Protein AF-A0A182DZJ9-F1 (afdb_monomer_lite)

Sequence (153 aa):
MSNDLFVDLVKNTRNVEYIKLIVSCLDYSSKDSFNRFILQTALTSATEAGRKWTTQFLSILASHNISDFSVWVIKLLLGQLADSSAKIVRYALRLLHHWIPQYPESIYLIKDICFDGFGDAGTLLKTYLFSSENYVEDNYRDTLAALDYWKKV

Structure (mmCIF, N/CA/C/O backbone):
data_AF-A0A182DZJ9-F1
#
_entry.id   AF-A0A182DZJ9-F1
#
loop_
_atom_site.group_PDB
_atom_site.id
_atom_site.type_symbol
_atom_site.label_atom_id
_atom_site.label_alt_id
_atom_site.label_comp_id
_atom_site.label_asym_id
_atom_site.label_entity_id
_atom_site.label_seq_id
_atom_site.pdbx_PDB_ins_code
_atom_site.Cartn_x
_atom_site.Cartn_y
_atom_site.Cartn_z
_atom_site.occupancy
_atom_site.B_iso_or_equiv
_atom_site.auth_seq_id
_atom_site.auth_comp_id
_atom_site.auth_asym_id
_atom_site.auth_atom_id
_atom_site.pdbx_PDB_model_num
ATOM 1 N N . MET A 1 1 ? -16.481 15.606 19.697 1.00 51.97 1 MET A N 1
ATOM 2 C CA . MET A 1 1 ? -15.722 14.402 20.102 1.00 51.97 1 MET A CA 1
ATOM 3 C C . MET A 1 1 ? -14.258 14.713 19.869 1.00 51.97 1 MET A C 1
ATOM 5 O O . MET A 1 1 ? -13.957 15.178 18.777 1.00 51.97 1 MET A O 1
ATOM 9 N N . SER A 1 2 ? -13.388 14.602 20.878 1.00 63.28 2 SER A N 1
ATOM 10 C CA . SER A 1 2 ? -11.970 14.909 20.671 1.00 63.28 2 SER A CA 1
ATOM 11 C C . SER A 1 2 ? -11.367 13.871 19.730 1.00 63.28 2 SER A C 1
ATOM 13 O O . SER A 1 2 ? -11.582 12.669 19.867 1.00 63.28 2 SER A O 1
ATOM 15 N N . ASN A 1 3 ? -10.642 14.366 18.742 1.00 65.88 3 ASN A N 1
ATOM 16 C CA . ASN A 1 3 ? -9.957 13.596 17.716 1.00 65.88 3 ASN A CA 1
ATOM 17 C C . ASN A 1 3 ? -8.967 12.564 18.314 1.00 65.88 3 ASN A C 1
ATOM 19 O O . ASN A 1 3 ? -8.784 11.477 17.764 1.00 65.88 3 ASN A O 1
ATOM 23 N N . ASP A 1 4 ? -8.451 12.837 19.514 1.00 81.25 4 ASP A N 1
ATOM 24 C CA . ASP A 1 4 ? -7.600 11.935 20.299 1.00 81.25 4 ASP A CA 1
ATOM 25 C C . ASP A 1 4 ? -8.298 10.620 20.684 1.00 81.25 4 ASP A C 1
ATOM 27 O O . ASP A 1 4 ? -7.680 9.557 20.651 1.00 81.25 4 ASP A O 1
ATOM 31 N N . LEU A 1 5 ? -9.614 10.653 20.938 1.00 89.56 5 LEU A N 1
ATOM 32 C CA . LEU A 1 5 ? -10.381 9.457 21.298 1.00 89.56 5 LEU A CA 1
ATOM 33 C C . LEU A 1 5 ? -10.374 8.415 20.172 1.00 89.56 5 LEU A C 1
ATOM 35 O O . LEU A 1 5 ? -10.308 7.214 20.433 1.00 89.56 5 LEU A O 1
ATOM 39 N N . PHE A 1 6 ? -10.446 8.855 18.913 1.00 92.81 6 PHE A N 1
ATOM 40 C CA . PHE A 1 6 ? -10.417 7.938 17.775 1.00 92.81 6 PHE A CA 1
ATOM 41 C C . PHE A 1 6 ? -9.046 7.305 17.580 1.00 92.81 6 PHE A C 1
ATOM 43 O O . PHE A 1 6 ? -8.972 6.118 17.274 1.00 92.81 6 PHE A O 1
ATOM 50 N N . VAL A 1 7 ? -7.970 8.059 17.798 1.00 95.12 7 VAL A N 1
ATOM 51 C CA . VAL A 1 7 ? -6.602 7.530 17.740 1.00 95.12 7 VAL A CA 1
ATOM 52 C C . VAL A 1 7 ? -6.415 6.445 18.796 1.00 95.12 7 VAL A C 1
ATOM 54 O O . VAL A 1 7 ? -5.947 5.350 18.475 1.00 95.12 7 VAL A O 1
ATOM 57 N N . ASP A 1 8 ? -6.835 6.716 20.030 1.00 94.81 8 ASP A N 1
ATOM 58 C CA . ASP A 1 8 ? -6.751 5.752 21.125 1.00 94.81 8 ASP A CA 1
ATOM 59 C C . ASP A 1 8 ? -7.600 4.511 20.852 1.00 94.81 8 ASP A C 1
ATOM 61 O O . ASP A 1 8 ? -7.146 3.384 21.064 1.00 94.81 8 ASP A O 1
ATOM 65 N N . LEU A 1 9 ? -8.813 4.691 20.326 1.00 95.25 9 LEU A N 1
ATOM 66 C CA . LEU A 1 9 ? -9.692 3.575 20.000 1.00 95.25 9 LEU A CA 1
ATOM 67 C C . LEU A 1 9 ? -9.109 2.706 18.878 1.00 95.25 9 LEU A C 1
ATOM 69 O O . LEU A 1 9 ? -9.096 1.484 19.011 1.00 95.25 9 LEU A O 1
ATOM 73 N N . VAL A 1 10 ? -8.577 3.313 17.812 1.00 96.81 10 VAL A N 1
ATOM 74 C CA . VAL A 1 10 ? -7.943 2.604 16.687 1.00 96.81 10 VAL A CA 1
ATOM 75 C C . VAL A 1 10 ? -6.735 1.782 17.141 1.00 96.81 10 VAL A C 1
ATOM 77 O O . VAL A 1 10 ? -6.565 0.653 16.681 1.00 96.81 10 VAL A O 1
ATOM 80 N N . LYS A 1 11 ? -5.906 2.322 18.044 1.00 95.56 11 LYS A N 1
ATOM 81 C CA . LYS A 1 11 ? -4.706 1.638 18.554 1.00 95.56 11 LYS A CA 1
ATOM 82 C C . LYS A 1 11 ? -5.041 0.480 19.491 1.00 95.56 11 LYS A C 1
ATOM 84 O O . LYS A 1 11 ? -4.419 -0.574 19.413 1.00 95.56 11 LYS A O 1
ATOM 89 N N . ASN A 1 12 ? -6.001 0.681 20.391 1.00 96.06 12 ASN A N 1
ATOM 90 C CA . ASN A 1 12 ? -6.188 -0.215 21.532 1.00 96.06 12 ASN A CA 1
ATOM 91 C C . ASN A 1 12 ? -7.298 -1.254 21.331 1.00 96.06 12 ASN A C 1
ATOM 93 O O . ASN A 1 12 ? -7.331 -2.270 22.031 1.00 96.06 12 ASN A O 1
ATOM 97 N N . THR A 1 13 ? -8.226 -1.029 20.397 1.00 95.44 13 THR A N 1
ATOM 98 C CA . THR A 1 13 ? -9.348 -1.949 20.207 1.00 95.44 13 THR A CA 1
ATOM 99 C C . THR A 1 13 ? -8.929 -3.270 19.568 1.00 95.44 13 THR A C 1
ATOM 101 O O . THR A 1 13 ? -8.149 -3.321 18.618 1.00 95.44 13 THR A O 1
ATOM 104 N N . ARG A 1 14 ? -9.521 -4.368 20.049 1.00 93.50 14 ARG A N 1
ATOM 105 C CA . ARG A 1 14 ? -9.436 -5.687 19.399 1.00 93.50 14 ARG A CA 1
ATOM 106 C C . ARG A 1 14 ? -10.578 -5.935 18.417 1.00 93.50 14 ARG A C 1
ATOM 108 O O . ARG A 1 14 ? -10.496 -6.863 17.617 1.00 93.50 14 ARG A O 1
ATOM 115 N N . ASN A 1 15 ? -11.640 -5.131 18.478 1.00 96.25 15 ASN A N 1
ATOM 116 C CA . ASN A 1 15 ? -12.792 -5.283 17.603 1.00 96.25 15 ASN A CA 1
ATOM 117 C C . ASN A 1 15 ? -12.569 -4.485 16.314 1.00 96.25 15 ASN A C 1
ATOM 119 O O . ASN A 1 15 ? -12.611 -3.254 16.309 1.00 96.25 15 ASN A O 1
ATOM 123 N N . VAL A 1 16 ? -12.351 -5.212 15.217 1.00 97.31 16 VAL A N 1
ATOM 124 C CA . VAL A 1 16 ? -12.088 -4.626 13.900 1.00 97.31 16 VAL A CA 1
ATOM 125 C C . VAL A 1 16 ? -13.242 -3.754 13.404 1.00 97.31 16 VAL A C 1
ATOM 127 O O . VAL A 1 16 ? -12.987 -2.788 12.695 1.00 97.31 16 VAL A O 1
ATOM 130 N N . GLU A 1 17 ? -14.488 -4.021 13.806 1.00 97.62 17 GLU A N 1
ATOM 131 C CA . GLU A 1 17 ? -15.652 -3.267 13.327 1.00 97.62 17 GLU A CA 1
ATOM 132 C C . GLU A 1 17 ? -15.609 -1.791 13.744 1.00 97.62 17 GLU A C 1
ATOM 134 O O . GLU A 1 17 ? -16.026 -0.929 12.974 1.00 97.62 17 GLU A O 1
ATOM 139 N N . TYR A 1 18 ? -15.015 -1.466 14.900 1.00 96.94 18 TYR A N 1
ATOM 140 C CA . TYR A 1 18 ? -14.800 -0.066 15.283 1.00 96.94 18 TYR A CA 1
ATOM 141 C C . TYR A 1 18 ? -13.800 0.630 14.363 1.00 96.94 18 TYR A C 1
ATOM 143 O O . TYR A 1 18 ? -14.019 1.775 13.980 1.00 96.94 18 TYR A O 1
ATOM 151 N N . ILE A 1 19 ? -12.735 -0.066 13.959 1.00 98.06 19 ILE A N 1
ATOM 152 C CA . ILE A 1 19 ? -11.750 0.474 13.016 1.00 98.06 19 ILE A CA 1
ATOM 153 C C . ILE A 1 19 ? -12.426 0.729 11.669 1.00 98.06 19 ILE A C 1
ATOM 155 O O . ILE A 1 19 ? -12.270 1.815 11.118 1.00 98.06 19 ILE A O 1
ATOM 159 N N . LYS A 1 20 ? -13.226 -0.228 11.174 1.00 98.06 20 LYS A N 1
ATOM 160 C CA . LYS A 1 20 ? -13.962 -0.064 9.913 1.00 98.06 20 LYS A CA 1
ATOM 161 C C . LYS A 1 20 ? -14.894 1.137 9.957 1.00 98.06 20 LYS A C 1
ATOM 163 O O . LYS A 1 20 ? -14.887 1.942 9.030 1.00 98.06 20 LYS A O 1
ATOM 168 N N . LEU A 1 21 ? -15.674 1.265 11.031 1.00 97.62 21 LEU A N 1
ATOM 169 C CA . LEU A 1 21 ? -16.620 2.362 11.199 1.00 97.62 21 LEU A CA 1
ATOM 170 C C . LEU A 1 21 ? -15.905 3.715 11.207 1.00 97.62 21 LEU A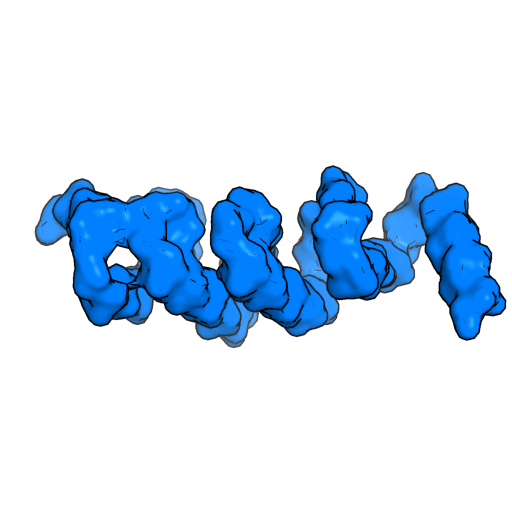 C 1
ATOM 172 O O . LEU A 1 21 ? -16.280 4.588 10.436 1.00 97.62 21 LEU A O 1
ATOM 176 N N . ILE A 1 22 ? -14.862 3.868 12.031 1.00 96.38 22 ILE A N 1
ATOM 177 C CA . ILE A 1 22 ? -14.106 5.124 12.148 1.00 96.38 22 ILE A CA 1
ATOM 178 C C . ILE A 1 22 ? -13.449 5.477 10.814 1.00 96.38 22 ILE A C 1
ATOM 180 O O . ILE A 1 22 ? -13.555 6.604 10.355 1.00 96.38 22 ILE A O 1
ATOM 184 N N . VAL A 1 23 ? -12.773 4.526 10.170 1.00 96.81 23 VAL A N 1
ATOM 185 C CA . VAL A 1 23 ? -12.043 4.802 8.927 1.00 96.81 23 VAL A CA 1
ATOM 186 C C . VAL A 1 23 ? -12.991 5.077 7.752 1.00 96.81 23 VAL A C 1
ATOM 188 O O . VAL A 1 23 ? -12.713 5.930 6.920 1.00 96.81 23 VAL A O 1
ATOM 191 N N . SER A 1 24 ? -14.130 4.390 7.661 1.00 95.94 24 SER A N 1
ATOM 192 C CA . SER A 1 24 ? -15.053 4.594 6.532 1.00 95.94 24 SER A CA 1
ATOM 193 C C . SER A 1 24 ? -15.895 5.868 6.620 1.00 95.94 24 SER A C 1
ATOM 195 O O . SER A 1 24 ? -16.454 6.271 5.603 1.00 95.94 24 SER A O 1
ATOM 197 N N . CYS A 1 25 ? -16.005 6.501 7.793 1.00 94.56 25 CYS A N 1
ATOM 198 C CA . CYS A 1 25 ? -16.886 7.656 7.990 1.00 94.56 25 CYS A CA 1
ATOM 199 C C . CYS A 1 25 ? -16.178 9.020 7.983 1.00 94.56 25 CYS A C 1
ATOM 201 O O . CYS A 1 25 ? -16.851 10.050 8.040 1.00 94.56 25 CYS A O 1
ATOM 203 N N . LEU A 1 26 ? -14.843 9.050 7.928 1.00 93.31 26 LEU A N 1
ATOM 204 C CA . LEU A 1 26 ? -14.067 10.290 7.934 1.00 93.31 26 LEU A CA 1
ATOM 205 C C . LEU A 1 26 ? -13.802 10.801 6.514 1.00 93.31 26 LEU A C 1
ATOM 207 O O . LEU A 1 26 ? -13.542 10.026 5.596 1.00 93.31 26 LEU A O 1
ATOM 211 N N . ASP A 1 27 ? -13.797 12.126 6.357 1.00 90.94 27 ASP A N 1
ATOM 212 C CA . ASP A 1 27 ? -13.351 12.781 5.125 1.00 90.94 27 ASP A CA 1
ATOM 213 C C . ASP A 1 27 ? -11.828 12.992 5.143 1.00 90.94 27 ASP A C 1
ATOM 215 O O . ASP A 1 27 ? -11.275 13.586 6.074 1.00 90.94 27 ASP A O 1
ATOM 219 N N . TYR A 1 28 ? -11.156 12.514 4.095 1.00 92.00 28 TYR A N 1
ATOM 220 C CA . TYR A 1 28 ? -9.706 12.589 3.908 1.00 92.00 28 TYR A CA 1
ATOM 221 C C . TYR A 1 28 ? -9.277 13.614 2.849 1.00 92.00 28 TYR A C 1
ATOM 223 O O . TYR A 1 28 ? -8.081 13.740 2.569 1.00 92.00 28 TYR A O 1
ATOM 231 N N . SER A 1 29 ? -10.217 14.352 2.253 1.00 83.94 29 SER A N 1
ATOM 232 C CA . SER A 1 29 ? -9.965 15.299 1.160 1.00 83.94 29 SER A CA 1
ATOM 233 C C . SER A 1 29 ? -8.914 16.365 1.519 1.00 83.94 29 SER A C 1
ATOM 235 O O . SER A 1 29 ? -8.003 16.632 0.732 1.00 83.94 29 SER A O 1
ATOM 237 N N . SER A 1 30 ? -8.954 16.901 2.742 1.00 86.00 30 SER A N 1
ATOM 238 C CA . SER A 1 30 ? -8.047 17.956 3.215 1.00 86.00 30 SER A CA 1
ATOM 239 C C . SER A 1 30 ? -6.639 17.441 3.561 1.00 86.00 30 SER A C 1
ATOM 241 O O . SER A 1 30 ? -6.490 16.501 4.355 1.00 86.00 30 SER A O 1
ATOM 243 N N . LYS A 1 31 ? -5.608 18.081 2.972 1.00 78.81 31 LYS A N 1
ATOM 244 C CA . LYS A 1 31 ? -4.192 17.651 2.981 1.00 78.81 31 LYS A CA 1
ATOM 245 C C . LYS A 1 31 ? -3.534 17.599 4.364 1.00 78.81 31 LYS A C 1
ATOM 247 O O . LYS A 1 31 ? -2.691 16.731 4.558 1.00 78.81 31 LYS A O 1
ATOM 252 N N . ASP A 1 32 ? -4.024 18.369 5.330 1.00 78.44 32 ASP A N 1
ATOM 253 C CA . ASP A 1 32 ? -3.484 18.432 6.699 1.00 78.44 32 ASP A CA 1
ATOM 254 C C . ASP A 1 32 ? -4.553 18.134 7.759 1.00 78.44 32 ASP A C 1
ATOM 256 O O . ASP A 1 32 ? -4.532 18.642 8.880 1.00 78.44 32 ASP A O 1
ATOM 260 N N . SER A 1 33 ? -5.542 17.315 7.401 1.00 86.31 33 SER A N 1
ATOM 261 C CA . SER A 1 33 ? -6.583 16.931 8.349 1.00 86.31 33 SER A CA 1
ATOM 262 C C . SER A 1 33 ? -6.072 15.913 9.367 1.00 86.31 33 SER A C 1
ATOM 264 O O . SER A 1 33 ? -5.408 14.929 9.032 1.00 86.31 33 SER A O 1
ATOM 266 N N . PHE A 1 34 ? -6.495 16.081 10.620 1.00 91.75 34 PHE A N 1
ATOM 267 C CA . PHE A 1 34 ? -6.313 15.068 11.662 1.00 91.75 34 PHE A CA 1
ATOM 268 C C . PHE A 1 34 ? -6.923 13.709 11.258 1.00 91.75 34 PHE A C 1
ATOM 270 O O . PHE A 1 34 ? -6.451 12.653 11.670 1.00 91.75 34 PHE A O 1
ATOM 277 N N . ASN A 1 35 ? -7.919 13.707 10.368 1.00 93.81 35 ASN A N 1
ATOM 278 C CA . ASN A 1 35 ? -8.485 12.488 9.796 1.00 93.81 35 ASN A CA 1
ATOM 279 C C . ASN A 1 35 ? -7.420 11.657 9.064 1.00 93.81 35 ASN A C 1
ATOM 281 O O . ASN A 1 35 ? -7.345 10.446 9.270 1.00 93.81 35 ASN A O 1
ATOM 285 N N . ARG A 1 36 ? -6.532 12.283 8.276 1.00 94.06 36 ARG A N 1
ATOM 286 C CA . ARG A 1 36 ? -5.413 11.569 7.631 1.00 94.06 36 ARG A CA 1
ATOM 287 C C . ARG A 1 36 ? -4.464 10.946 8.652 1.00 94.06 36 ARG A C 1
ATOM 289 O O . ARG A 1 36 ? -3.979 9.841 8.418 1.00 94.06 36 ARG A O 1
ATOM 296 N N . PHE A 1 37 ? -4.258 11.599 9.795 1.00 94.81 37 PHE A N 1
ATOM 297 C CA . PHE A 1 37 ? -3.490 11.030 10.903 1.00 94.81 37 PHE A CA 1
ATOM 298 C C . PHE A 1 37 ? -4.184 9.804 11.524 1.00 94.81 37 PHE A C 1
ATOM 300 O O . PHE A 1 37 ? -3.529 8.793 11.789 1.00 94.81 37 PHE A O 1
ATOM 307 N N . ILE A 1 38 ? -5.512 9.833 11.683 1.00 96.69 38 ILE A N 1
ATOM 308 C CA . ILE A 1 38 ? -6.294 8.664 12.125 1.00 96.69 38 ILE A CA 1
ATOM 309 C C . ILE A 1 38 ? -6.154 7.508 11.121 1.00 96.69 38 ILE A C 1
ATOM 311 O O . ILE A 1 38 ? -5.906 6.375 11.532 1.00 96.69 38 ILE A O 1
ATOM 315 N N . LEU A 1 39 ? -6.242 7.774 9.811 1.00 97.38 39 LEU A N 1
ATOM 316 C CA . LEU A 1 39 ? -6.048 6.750 8.775 1.00 97.38 39 LEU A CA 1
ATOM 317 C C . LEU A 1 39 ? -4.642 6.140 8.831 1.00 97.38 39 LEU A C 1
ATOM 319 O O . LEU A 1 39 ? -4.500 4.920 8.822 1.00 97.38 39 LEU A O 1
ATOM 323 N N . GLN A 1 40 ? -3.602 6.970 8.934 1.00 97.00 40 GLN A N 1
ATOM 324 C CA . GLN A 1 40 ? -2.220 6.503 9.082 1.00 97.00 40 GLN A CA 1
ATOM 325 C C . GLN A 1 40 ? -2.031 5.676 10.358 1.00 97.00 40 GLN A C 1
ATOM 327 O O . GLN A 1 40 ? -1.358 4.644 10.339 1.00 97.00 40 GLN A O 1
ATOM 332 N N . THR A 1 41 ? -2.678 6.072 11.455 1.00 97.75 41 THR A N 1
ATOM 333 C CA . THR A 1 41 ? -2.696 5.290 12.696 1.00 97.75 41 THR A CA 1
ATOM 334 C C . THR A 1 41 ? -3.356 3.929 12.468 1.00 97.75 41 THR A C 1
ATOM 336 O O . THR A 1 41 ? -2.808 2.905 12.873 1.00 97.75 41 THR A O 1
ATOM 339 N N . ALA A 1 42 ? -4.487 3.881 11.759 1.00 98.31 42 ALA A N 1
ATOM 340 C CA . ALA A 1 42 ? -5.176 2.634 11.430 1.00 98.31 42 ALA A CA 1
ATOM 341 C C . ALA A 1 42 ? -4.374 1.732 10.476 1.00 98.31 42 ALA A C 1
ATOM 343 O O . ALA A 1 42 ? -4.524 0.514 10.523 1.00 98.31 42 ALA A O 1
ATOM 344 N N . LEU A 1 43 ? -3.519 2.314 9.634 1.00 98.44 43 LEU A N 1
ATOM 345 C CA . LEU A 1 43 ? -2.617 1.606 8.722 1.00 98.44 43 LEU A CA 1
ATOM 346 C C . LEU A 1 43 ? -1.361 1.050 9.399 1.00 98.44 43 LEU A C 1
ATOM 348 O O . LEU A 1 43 ? -0.760 0.126 8.869 1.00 98.44 43 LEU A O 1
ATOM 352 N N . THR A 1 44 ? -0.931 1.607 10.532 1.00 98.00 44 THR A N 1
ATOM 353 C CA . THR A 1 44 ? 0.378 1.279 11.139 1.00 98.00 44 THR A CA 1
ATOM 354 C C . THR A 1 44 ? 0.271 0.655 12.524 1.00 98.00 44 THR A C 1
ATOM 356 O O . THR A 1 44 ? 1.076 -0.199 12.879 1.00 98.00 44 THR A O 1
ATOM 359 N N . SER A 1 45 ? -0.727 1.057 13.310 1.00 97.62 45 SER A N 1
ATOM 360 C CA . SER A 1 45 ? -0.791 0.777 14.750 1.00 97.62 45 SER A CA 1
ATOM 361 C C . SER A 1 45 ? -1.991 -0.076 15.162 1.00 97.62 45 SER A C 1
ATOM 363 O O . SER A 1 45 ? -2.053 -0.530 16.300 1.00 97.62 45 SER A O 1
ATOM 365 N N . ALA A 1 46 ? -2.952 -0.304 14.265 1.00 98.00 46 ALA A N 1
ATOM 366 C CA . ALA A 1 46 ? -4.087 -1.176 14.541 1.00 98.00 46 ALA A CA 1
ATOM 367 C C . ALA A 1 46 ? -3.681 -2.662 14.611 1.00 98.00 46 ALA A C 1
ATOM 369 O O . ALA A 1 46 ? -2.582 -3.065 14.213 1.00 98.00 46 ALA A O 1
ATOM 370 N N . THR A 1 47 ? -4.620 -3.508 15.046 1.00 97.88 47 THR A N 1
ATOM 371 C CA . THR A 1 47 ? -4.511 -4.972 14.916 1.00 97.88 47 THR A CA 1
ATOM 372 C C . THR A 1 47 ? -4.254 -5.390 13.463 1.00 97.88 47 THR A C 1
ATOM 374 O O . THR A 1 47 ? -4.631 -4.672 12.539 1.00 97.88 47 THR A O 1
ATOM 377 N N . GLU A 1 48 ? -3.670 -6.571 13.225 1.00 98.00 48 GLU A N 1
ATOM 378 C CA . GLU A 1 48 ? -3.425 -7.061 11.853 1.00 98.00 48 GLU A CA 1
ATOM 379 C C . GLU A 1 48 ? -4.713 -7.076 11.008 1.00 98.00 48 GLU A C 1
ATOM 381 O O . GLU A 1 48 ? -4.705 -6.666 9.850 1.00 98.00 48 GLU A O 1
ATOM 386 N N . ALA A 1 49 ? -5.845 -7.483 11.597 1.00 97.94 49 ALA A N 1
ATOM 387 C CA . ALA A 1 49 ? -7.145 -7.444 10.927 1.00 97.94 49 ALA A CA 1
ATOM 388 C C . ALA A 1 49 ? -7.568 -6.010 10.560 1.00 97.94 49 ALA A C 1
ATOM 390 O O . ALA A 1 49 ? -8.067 -5.784 9.456 1.00 97.94 49 ALA A O 1
ATOM 391 N N . GLY A 1 50 ? -7.328 -5.052 11.462 1.00 98.38 50 GLY A N 1
ATOM 392 C CA . GLY A 1 50 ? -7.536 -3.626 11.230 1.00 98.38 50 GLY A CA 1
ATOM 393 C C . GLY A 1 50 ? -6.675 -3.094 10.093 1.00 98.38 50 GLY A C 1
ATOM 394 O O . GLY A 1 50 ? -7.221 -2.618 9.105 1.00 98.38 50 GLY A O 1
ATOM 395 N N . ARG A 1 51 ? -5.348 -3.247 10.172 1.00 98.62 51 ARG A N 1
ATOM 396 C CA . ARG A 1 51 ? -4.414 -2.767 9.136 1.00 98.62 51 ARG A CA 1
ATOM 397 C C . ARG A 1 51 ? -4.697 -3.393 7.773 1.00 98.62 51 ARG A C 1
ATOM 399 O O . ARG A 1 51 ? -4.712 -2.689 6.764 1.00 98.62 51 ARG A O 1
ATOM 406 N N . LYS A 1 52 ? -5.018 -4.694 7.737 1.00 98.31 52 LYS A N 1
ATOM 407 C CA . LYS A 1 52 ? -5.431 -5.389 6.511 1.00 98.31 52 LYS A CA 1
ATOM 408 C C . LYS A 1 52 ? -6.665 -4.740 5.898 1.00 98.31 52 LYS A C 1
ATOM 410 O O . LYS A 1 52 ? -6.656 -4.444 4.707 1.00 98.31 52 LYS A O 1
ATOM 415 N N . TRP A 1 53 ? -7.720 -4.526 6.682 1.00 98.06 53 TRP A N 1
ATOM 416 C CA . TRP A 1 53 ? -8.940 -3.907 6.172 1.00 98.06 53 TRP A CA 1
ATOM 417 C C . TRP A 1 53 ? -8.706 -2.449 5.754 1.00 98.06 53 TRP A C 1
ATOM 419 O O . TRP A 1 53 ? -9.132 -2.052 4.676 1.00 98.06 53 TRP A O 1
ATOM 429 N N . THR A 1 54 ? -7.955 -1.670 6.534 1.00 98.50 54 THR A N 1
ATOM 430 C CA . THR A 1 54 ? -7.614 -0.280 6.196 1.00 98.50 54 THR A CA 1
ATOM 431 C C . THR A 1 54 ? -6.812 -0.205 4.893 1.00 98.50 54 THR A C 1
ATOM 433 O O . THR A 1 54 ? -7.088 0.638 4.045 1.00 98.50 54 THR A O 1
ATOM 436 N N . THR A 1 55 ? -5.882 -1.139 4.668 1.00 98.56 55 THR A N 1
ATOM 437 C CA . THR A 1 55 ? -5.151 -1.260 3.395 1.00 98.56 55 THR A CA 1
ATOM 438 C C . THR A 1 55 ? -6.088 -1.584 2.232 1.00 98.56 55 THR A C 1
ATOM 440 O O . THR A 1 55 ? -5.928 -1.049 1.141 1.00 98.56 55 THR A O 1
ATOM 443 N N . GLN A 1 56 ? -7.103 -2.427 2.450 1.00 97.44 56 GLN A N 1
ATOM 444 C CA . GLN A 1 56 ? -8.143 -2.685 1.447 1.00 97.44 56 GLN A CA 1
ATOM 445 C C . GLN A 1 56 ? -8.950 -1.425 1.143 1.00 97.44 56 GLN A C 1
ATOM 447 O O . GLN A 1 56 ? -9.195 -1.122 -0.024 1.00 97.44 56 GLN A O 1
ATOM 452 N N . PHE A 1 57 ? -9.311 -0.671 2.177 1.00 97.12 57 PHE A N 1
ATOM 453 C CA . PHE A 1 57 ? -10.074 0.565 2.065 1.00 97.12 57 PHE A CA 1
ATOM 454 C C . PHE A 1 57 ? -9.352 1.642 1.239 1.00 97.12 57 PHE A C 1
ATOM 456 O O . PHE A 1 57 ? -10.011 2.403 0.534 1.00 97.12 57 PHE A O 1
ATOM 463 N N . LEU A 1 58 ? -8.012 1.646 1.202 1.00 96.69 58 LEU A N 1
ATOM 464 C CA . LEU A 1 58 ? -7.250 2.536 0.314 1.00 96.69 58 LEU A CA 1
ATOM 465 C C . LEU A 1 58 ? -7.642 2.395 -1.166 1.00 96.69 58 LEU A C 1
ATOM 467 O O . LEU A 1 58 ? -7.587 3.378 -1.895 1.00 96.69 58 LEU A O 1
ATOM 471 N N . SER A 1 59 ? -8.096 1.219 -1.616 1.00 94.19 59 SER A N 1
ATOM 472 C CA . SER A 1 59 ? -8.594 1.053 -2.992 1.00 94.19 59 SER A CA 1
ATOM 473 C C . SER A 1 59 ? -9.854 1.876 -3.279 1.00 94.19 59 SER A C 1
ATOM 475 O O . SER A 1 59 ? -9.989 2.432 -4.364 1.00 94.19 59 SER A O 1
ATOM 477 N N . ILE A 1 60 ? -10.742 2.020 -2.292 1.00 93.31 60 ILE A N 1
ATOM 478 C CA . ILE A 1 60 ? -11.930 2.870 -2.406 1.00 93.31 60 ILE A CA 1
ATOM 479 C C . ILE A 1 60 ? -11.491 4.333 -2.470 1.00 93.31 60 ILE A C 1
ATOM 481 O O . ILE A 1 60 ? -11.977 5.087 -3.308 1.00 93.31 60 ILE A O 1
ATOM 485 N N . LEU A 1 61 ? -10.525 4.734 -1.639 1.00 92.69 61 LEU A N 1
ATOM 486 C CA . LEU A 1 61 ? -10.003 6.101 -1.661 1.00 92.69 61 LEU A CA 1
ATOM 487 C C . LEU A 1 61 ? -9.353 6.452 -3.006 1.00 92.69 61 LEU A C 1
ATOM 489 O O . LEU A 1 61 ? -9.677 7.497 -3.561 1.00 92.69 61 LEU A O 1
ATOM 493 N N . ALA A 1 62 ? -8.519 5.569 -3.562 1.00 91.00 62 ALA A N 1
ATOM 494 C CA . ALA A 1 62 ? -7.906 5.766 -4.876 1.00 91.00 62 ALA A CA 1
ATOM 495 C C . ALA A 1 62 ? -8.958 5.936 -5.990 1.00 91.00 62 ALA A C 1
ATOM 497 O O . ALA A 1 62 ? -8.803 6.793 -6.850 1.00 91.00 62 ALA A O 1
ATOM 498 N N . SER A 1 63 ? -10.082 5.212 -5.922 1.00 88.50 63 SER A N 1
ATOM 499 C CA . SER A 1 63 ? -11.129 5.271 -6.955 1.00 88.50 63 SER A CA 1
ATOM 500 C C . SER A 1 63 ? -11.835 6.628 -7.104 1.00 88.50 63 SER A C 1
ATOM 502 O O . SER A 1 63 ? -12.476 6.867 -8.124 1.00 88.50 63 SER A O 1
ATOM 504 N N . HIS A 1 64 ? -11.702 7.545 -6.137 1.00 81.50 64 HIS A N 1
ATOM 505 C CA . HIS A 1 64 ? -12.343 8.866 -6.195 1.00 81.50 64 HIS A CA 1
ATOM 506 C C . HIS A 1 64 ? -11.690 9.840 -7.201 1.00 81.50 64 HIS A C 1
ATOM 508 O O . HIS A 1 64 ? -12.185 10.951 -7.371 1.00 81.50 64 HIS A O 1
ATOM 514 N N . ASN A 1 65 ? -10.614 9.429 -7.886 1.00 69.12 65 ASN A N 1
ATOM 515 C CA . ASN A 1 65 ? -10.011 10.080 -9.058 1.00 69.12 65 ASN A CA 1
ATOM 516 C C . ASN A 1 65 ? -9.694 11.585 -8.927 1.00 69.12 65 ASN A C 1
ATOM 518 O O . ASN A 1 65 ? -9.838 12.361 -9.871 1.00 69.12 65 ASN A O 1
ATOM 522 N N . ILE A 1 66 ? -9.231 12.004 -7.749 1.00 73.12 66 ILE A N 1
ATOM 523 C CA . ILE A 1 66 ? -8.639 13.329 -7.530 1.00 73.12 66 ILE A CA 1
ATOM 524 C C . ILE A 1 66 ? -7.118 13.132 -7.563 1.00 73.12 66 ILE A C 1
ATOM 526 O O . ILE A 1 66 ? -6.592 12.394 -6.730 1.00 73.12 66 ILE A O 1
ATOM 530 N N . SER A 1 67 ? -6.404 13.734 -8.520 1.00 66.94 67 SER A N 1
ATOM 531 C CA . SER A 1 67 ? -4.990 13.408 -8.819 1.00 66.94 67 SER A CA 1
ATOM 532 C C . SER A 1 67 ? -4.070 13.495 -7.592 1.00 66.94 67 SER A C 1
ATOM 534 O O . SER A 1 67 ? -3.481 12.501 -7.172 1.00 66.94 67 SER A O 1
ATOM 536 N N . ASP A 1 68 ? -4.043 14.642 -6.911 1.00 79.75 68 ASP A N 1
ATOM 537 C CA . ASP A 1 68 ? -3.237 14.844 -5.696 1.00 79.75 68 ASP A CA 1
ATOM 538 C C . ASP A 1 68 ? -3.604 13.891 -4.549 1.00 79.75 68 ASP A C 1
ATOM 540 O O . ASP A 1 68 ? -2.771 13.534 -3.709 1.00 79.75 68 ASP A O 1
ATOM 544 N N . PHE A 1 69 ? -4.876 13.505 -4.484 1.00 84.06 69 PHE A N 1
ATOM 545 C CA . PHE A 1 69 ? -5.374 12.574 -3.484 1.00 84.06 69 PHE A CA 1
ATOM 546 C C . PHE A 1 69 ? -4.912 11.148 -3.794 1.00 84.06 69 PHE A C 1
ATOM 548 O O . PHE A 1 69 ? -4.448 10.444 -2.901 1.00 84.06 69 PHE A O 1
ATOM 555 N N . SER A 1 70 ? -4.953 10.755 -5.064 1.00 86.56 70 SER A N 1
ATOM 556 C CA . SER A 1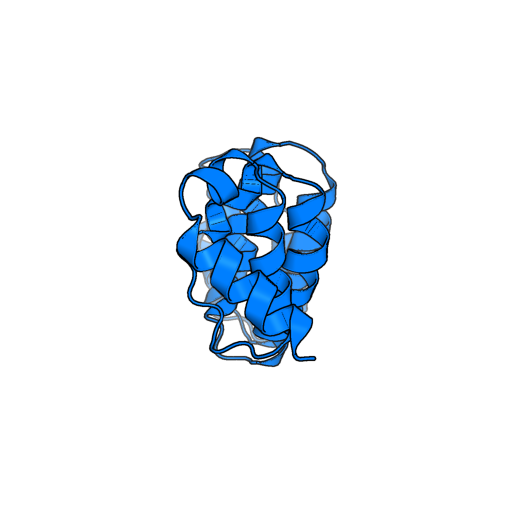 70 ? -4.579 9.421 -5.539 1.00 86.56 70 SER A CA 1
ATOM 557 C C . SER A 1 70 ? -3.080 9.171 -5.368 1.00 86.56 70 SER A C 1
ATOM 559 O O . SER A 1 70 ? -2.689 8.140 -4.823 1.00 86.56 70 SER A O 1
ATOM 561 N N . VAL A 1 71 ? -2.234 10.161 -5.682 1.00 91.62 71 VAL A N 1
ATOM 562 C CA . VAL A 1 71 ? -0.786 10.111 -5.403 1.00 91.62 71 VAL A CA 1
ATOM 563 C C . VAL A 1 71 ? -0.509 9.929 -3.907 1.00 91.62 71 VAL A C 1
ATOM 565 O O . VAL A 1 71 ? 0.359 9.145 -3.518 1.00 91.62 71 VAL A O 1
ATOM 568 N N . TRP A 1 72 ? -1.253 10.619 -3.036 1.00 93.62 72 TRP A N 1
ATOM 569 C CA . TRP A 1 72 ? -1.139 10.426 -1.587 1.00 93.62 72 TRP A CA 1
ATOM 570 C C . TRP A 1 72 ? -1.565 9.016 -1.151 1.00 93.62 72 TRP A C 1
ATOM 572 O O . TRP A 1 72 ? -0.857 8.392 -0.360 1.00 93.62 72 TRP A O 1
ATOM 582 N N . VAL A 1 73 ? -2.655 8.473 -1.699 1.00 95.12 73 VAL A N 1
ATOM 583 C CA . VAL A 1 73 ? -3.085 7.091 -1.429 1.00 95.12 73 VAL A CA 1
ATOM 584 C C . VAL A 1 73 ? -2.030 6.076 -1.889 1.00 95.12 73 VAL A C 1
ATOM 586 O O . VAL A 1 73 ? -1.741 5.129 -1.157 1.00 95.12 73 VAL A O 1
ATOM 589 N N . ILE A 1 74 ? -1.388 6.286 -3.042 1.00 95.94 74 ILE A N 1
ATOM 590 C CA . ILE A 1 74 ? -0.291 5.427 -3.518 1.00 95.94 74 ILE A CA 1
ATOM 591 C C . ILE A 1 74 ? 0.898 5.473 -2.554 1.00 95.94 74 ILE A C 1
ATOM 593 O O . ILE A 1 74 ? 1.436 4.422 -2.212 1.00 95.94 74 ILE A O 1
ATOM 597 N N . LYS A 1 75 ? 1.265 6.646 -2.019 1.00 96.19 75 LYS A N 1
ATOM 598 C CA . LYS A 1 75 ? 2.296 6.742 -0.965 1.00 96.19 75 LYS A CA 1
ATOM 599 C C . LYS A 1 75 ? 1.933 5.926 0.278 1.00 96.19 75 LYS A C 1
ATOM 601 O O . LYS A 1 75 ? 2.803 5.270 0.847 1.00 96.19 75 LYS A O 1
ATOM 606 N N . LEU A 1 76 ? 0.662 5.929 0.689 1.00 97.44 76 LEU A N 1
ATOM 607 C CA . LEU A 1 76 ? 0.202 5.095 1.803 1.00 97.44 76 LEU A CA 1
ATOM 608 C C . LEU A 1 76 ? 0.336 3.600 1.485 1.00 97.44 76 LEU A C 1
ATOM 610 O O . LEU A 1 76 ? 0.813 2.849 2.333 1.00 97.44 76 LEU A O 1
ATOM 614 N N . LEU A 1 77 ? -0.029 3.176 0.271 1.00 97.94 77 LEU A N 1
ATOM 615 C CA . LEU A 1 77 ? 0.138 1.792 -0.187 1.00 97.94 77 LEU A CA 1
ATOM 616 C C . LEU A 1 77 ? 1.609 1.361 -0.216 1.00 97.94 77 LEU A C 1
ATOM 618 O O . LEU A 1 77 ? 1.921 0.258 0.224 1.00 97.94 77 LEU A O 1
ATOM 622 N N . LEU A 1 78 ? 2.515 2.230 -0.670 1.00 97.56 78 LEU A N 1
ATOM 623 C CA . LEU A 1 78 ? 3.958 1.977 -0.619 1.00 97.56 78 LEU A CA 1
ATOM 624 C C . LEU A 1 78 ? 4.448 1.820 0.825 1.00 97.56 78 LEU A C 1
ATOM 626 O O . LEU A 1 78 ? 5.219 0.910 1.112 1.00 97.56 78 LEU A O 1
ATOM 630 N N . GLY A 1 79 ? 3.937 2.628 1.758 1.00 97.50 79 GLY A N 1
ATOM 631 C CA . GLY A 1 79 ? 4.229 2.473 3.186 1.00 97.50 79 GLY A CA 1
ATOM 632 C C . GLY A 1 79 ? 3.799 1.116 3.757 1.00 97.50 79 GLY A C 1
ATOM 633 O O . GLY A 1 79 ? 4.466 0.580 4.639 1.00 97.50 79 GLY A O 1
ATOM 634 N N . GLN A 1 80 ? 2.729 0.512 3.228 1.00 98.25 80 GLN A N 1
ATOM 635 C CA . GLN A 1 80 ? 2.270 -0.821 3.646 1.00 98.25 80 GLN A CA 1
ATOM 636 C C . GLN A 1 80 ? 3.193 -1.964 3.196 1.00 98.25 80 GLN A C 1
ATOM 638 O O . GLN A 1 80 ? 3.047 -3.086 3.680 1.00 98.25 80 GLN A O 1
ATOM 643 N N . LEU A 1 81 ? 4.176 -1.707 2.326 1.00 97.25 81 LEU A N 1
ATOM 644 C CA . LEU A 1 81 ? 5.203 -2.696 1.980 1.00 97.25 81 LEU A CA 1
ATOM 645 C C . LEU A 1 81 ? 6.152 -3.010 3.147 1.00 97.25 81 LEU A C 1
ATOM 647 O O . LEU A 1 81 ? 6.817 -4.042 3.119 1.00 97.25 81 LEU A O 1
ATOM 651 N N . ALA A 1 82 ? 6.183 -2.157 4.176 1.00 96.6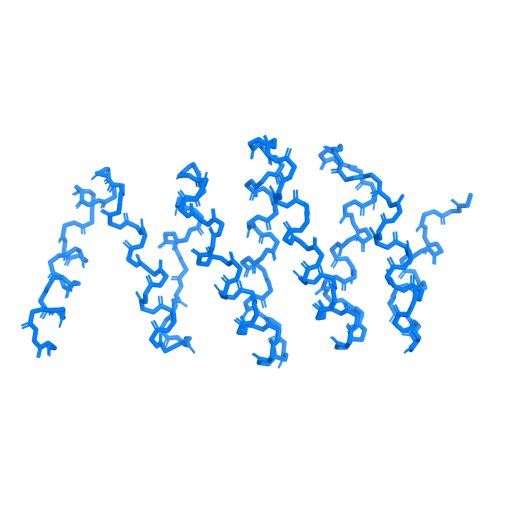2 82 ALA A N 1
ATOM 652 C CA . ALA A 1 82 ? 6.944 -2.363 5.406 1.00 96.62 82 ALA A CA 1
ATOM 653 C C . ALA A 1 82 ? 6.130 -3.039 6.533 1.00 96.62 82 ALA A C 1
ATOM 655 O O . ALA A 1 82 ? 6.616 -3.140 7.660 1.00 96.62 82 ALA A O 1
ATOM 656 N N . ASP A 1 83 ? 4.890 -3.479 6.273 1.00 98.38 83 ASP A N 1
ATOM 657 C CA . ASP A 1 83 ? 4.073 -4.148 7.293 1.00 98.38 83 ASP A CA 1
ATOM 658 C C . ASP A 1 83 ? 4.674 -5.507 7.695 1.00 98.38 83 ASP A C 1
ATOM 660 O O . ASP A 1 83 ? 5.183 -6.262 6.865 1.00 98.38 83 ASP A O 1
ATOM 664 N N . SER A 1 84 ? 4.570 -5.858 8.979 1.00 97.38 84 SER A N 1
ATOM 665 C CA . SER A 1 84 ? 5.052 -7.141 9.502 1.00 97.38 84 SER A CA 1
ATOM 666 C C . SER A 1 84 ? 4.252 -8.349 9.000 1.00 97.38 84 SER A C 1
ATOM 668 O O . SER A 1 84 ? 4.759 -9.472 9.001 1.00 97.38 84 SER A O 1
ATOM 670 N N . SER A 1 85 ? 3.007 -8.154 8.554 1.00 98.12 85 SER A N 1
ATOM 671 C CA . SER A 1 85 ? 2.190 -9.210 7.963 1.00 98.12 85 SER A CA 1
ATOM 672 C C . SER A 1 85 ? 2.431 -9.316 6.461 1.00 98.12 85 SER A C 1
ATOM 674 O O . SER A 1 85 ? 1.976 -8.488 5.668 1.00 98.12 85 SER A O 1
ATOM 676 N N . ALA A 1 86 ? 3.013 -10.439 6.035 1.00 96.31 86 ALA A N 1
ATOM 677 C CA . ALA A 1 86 ? 3.169 -10.767 4.617 1.00 96.31 86 ALA A CA 1
ATOM 678 C C . ALA A 1 86 ? 1.833 -10.758 3.844 1.00 96.31 86 ALA A C 1
ATOM 680 O O . ALA A 1 86 ? 1.816 -10.534 2.633 1.00 96.31 86 ALA A O 1
ATOM 681 N N . LYS A 1 87 ? 0.695 -10.984 4.521 1.00 96.38 87 LYS A N 1
ATOM 682 C CA . LYS A 1 87 ? -0.638 -10.899 3.899 1.00 96.38 87 LYS A CA 1
ATOM 683 C C . LYS A 1 87 ? -0.983 -9.463 3.508 1.00 96.38 87 LYS A C 1
ATOM 685 O O . LYS A 1 87 ? -1.591 -9.268 2.459 1.00 96.38 87 LYS A O 1
ATOM 690 N N . ILE A 1 88 ? -0.611 -8.488 4.338 1.00 98.56 88 ILE A N 1
ATOM 691 C CA . ILE A 1 88 ? -0.828 -7.060 4.081 1.00 98.56 88 ILE A CA 1
ATOM 692 C C . ILE A 1 88 ? 0.109 -6.595 2.971 1.00 98.56 88 ILE A C 1
ATOM 694 O O . ILE A 1 88 ? -0.373 -6.044 1.987 1.00 98.56 88 ILE A O 1
ATOM 698 N N . VAL A 1 89 ? 1.399 -6.938 3.052 1.00 98.00 89 VAL A N 1
ATOM 699 C CA . VAL A 1 89 ? 2.398 -6.611 2.018 1.00 98.00 89 VAL A CA 1
ATOM 700 C C . VAL A 1 89 ? 1.972 -7.122 0.638 1.00 98.00 89 VAL A C 1
ATOM 702 O O . VAL A 1 89 ? 1.923 -6.357 -0.324 1.00 98.00 89 VAL A O 1
ATOM 705 N N . ARG A 1 90 ? 1.577 -8.400 0.525 1.00 96.25 90 ARG A N 1
ATOM 706 C CA . ARG A 1 90 ? 1.086 -8.973 -0.745 1.00 96.25 90 ARG A CA 1
ATOM 707 C C . ARG A 1 90 ? -0.155 -8.254 -1.266 1.00 96.25 90 ARG A C 1
ATOM 709 O O . ARG A 1 90 ? -0.316 -8.086 -2.472 1.00 96.25 90 ARG A O 1
ATOM 716 N N . TYR A 1 91 ? -1.047 -7.849 -0.367 1.00 97.31 91 TYR A N 1
ATOM 717 C CA . TYR A 1 91 ? -2.243 -7.112 -0.749 1.00 97.31 91 TYR A CA 1
ATOM 718 C C . TYR A 1 91 ? -1.904 -5.701 -1.245 1.00 97.31 91 TYR A C 1
ATOM 720 O O . TYR A 1 91 ? -2.442 -5.274 -2.265 1.00 97.31 91 TYR A O 1
ATOM 728 N N . ALA A 1 92 ? -0.992 -5.007 -0.562 1.00 98.19 92 ALA A N 1
ATOM 729 C CA . ALA A 1 92 ? -0.497 -3.694 -0.954 1.00 98.19 92 ALA A CA 1
ATOM 730 C C . ALA A 1 92 ? 0.169 -3.743 -2.336 1.00 98.19 92 ALA A C 1
ATOM 732 O O . ALA A 1 92 ? -0.209 -2.961 -3.202 1.00 98.19 92 ALA A O 1
ATOM 733 N N . LEU A 1 93 ? 1.044 -4.725 -2.594 1.00 97.69 93 LEU A N 1
ATOM 734 C CA . LEU A 1 93 ? 1.626 -4.971 -3.923 1.00 97.69 93 LEU A CA 1
ATOM 735 C C . LEU A 1 93 ? 0.554 -5.119 -5.004 1.00 97.69 93 LEU A C 1
ATOM 737 O O . LEU A 1 93 ? 0.629 -4.473 -6.046 1.00 97.69 93 LEU A O 1
ATOM 741 N N . ARG A 1 94 ? -0.485 -5.922 -4.749 1.00 97.56 94 ARG A N 1
ATOM 742 C CA . ARG A 1 94 ? -1.586 -6.104 -5.705 1.00 97.56 94 ARG A CA 1
ATOM 743 C C . ARG A 1 94 ? -2.320 -4.795 -6.003 1.00 97.56 94 ARG A C 1
ATOM 745 O O . ARG A 1 94 ? -2.687 -4.555 -7.149 1.00 97.56 94 ARG A O 1
ATOM 752 N N . LEU A 1 95 ? -2.545 -3.961 -4.988 1.00 97.62 95 LEU A N 1
ATOM 753 C CA . LEU A 1 95 ? -3.163 -2.650 -5.186 1.00 97.62 95 LEU A CA 1
ATOM 754 C C . LEU A 1 95 ? -2.240 -1.684 -5.934 1.00 97.62 95 LEU A C 1
ATOM 756 O O . LEU A 1 95 ? -2.714 -0.971 -6.811 1.00 97.62 95 LEU A O 1
ATOM 760 N N . LEU A 1 96 ? -0.940 -1.684 -5.640 1.00 97.56 96 LEU A N 1
ATOM 761 C CA . LEU A 1 96 ? 0.045 -0.873 -6.360 1.00 97.56 96 LEU A CA 1
ATOM 762 C C . LEU A 1 96 ? 0.082 -1.242 -7.845 1.00 97.56 96 LEU A C 1
ATOM 764 O O . LEU A 1 96 ? 0.038 -0.351 -8.688 1.00 97.56 96 LEU A O 1
ATOM 768 N N . HIS A 1 97 ? 0.055 -2.538 -8.170 1.00 97.12 97 HIS A N 1
ATOM 769 C CA . HIS A 1 97 ? -0.039 -3.001 -9.555 1.00 97.12 97 HIS A CA 1
ATOM 770 C C . HIS A 1 97 ? -1.266 -2.487 -10.294 1.00 97.12 97 HIS A C 1
ATOM 772 O O . HIS A 1 97 ? -1.185 -2.243 -11.495 1.00 97.12 97 HIS A O 1
ATOM 778 N N . HIS A 1 98 ? -2.387 -2.358 -9.588 1.00 95.88 98 HIS A N 1
ATOM 779 C CA . HIS A 1 98 ? -3.630 -1.878 -10.164 1.00 95.88 98 HIS A CA 1
ATOM 780 C C . HIS A 1 98 ? -3.630 -0.356 -10.345 1.00 95.88 98 HIS A C 1
ATOM 782 O O . HIS A 1 98 ? -4.068 0.124 -11.387 1.00 95.88 98 HIS A O 1
ATOM 788 N N . TRP A 1 99 ? -3.151 0.395 -9.351 1.00 95.12 99 TRP A N 1
ATOM 789 C CA . TRP A 1 99 ? -3.306 1.850 -9.319 1.00 95.12 99 TRP A CA 1
ATOM 790 C C . TRP A 1 99 ? -2.166 2.626 -9.979 1.00 95.12 99 TRP A C 1
ATOM 792 O O . TRP A 1 99 ? -2.449 3.640 -10.603 1.00 95.12 99 TRP A O 1
ATOM 802 N N . ILE A 1 100 ? -0.908 2.173 -9.915 1.00 94.31 100 ILE A N 1
ATOM 803 C CA . ILE A 1 100 ? 0.21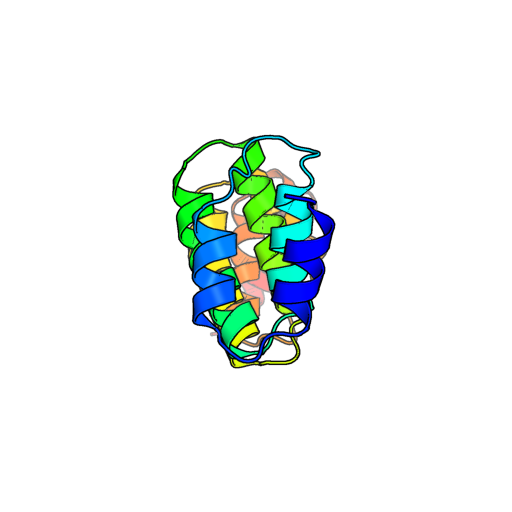7 2.907 -10.533 1.00 94.31 100 ILE A CA 1
ATOM 804 C C . ILE A 1 100 ? -0.016 3.180 -12.032 1.00 94.31 100 ILE A C 1
ATOM 806 O O . ILE A 1 100 ? 0.139 4.328 -12.440 1.00 94.31 100 ILE A O 1
ATOM 810 N N . PRO A 1 101 ? -0.459 2.209 -12.857 1.00 92.81 101 PRO A N 1
ATOM 811 C CA . PRO A 1 101 ? -0.718 2.465 -14.279 1.00 92.81 101 PRO A CA 1
ATOM 812 C C . PRO A 1 101 ? -1.858 3.455 -14.546 1.00 92.81 101 PRO A C 1
ATOM 814 O O . PRO A 1 101 ? -1.904 4.058 -15.613 1.00 92.81 101 PRO A O 1
ATOM 817 N N . GLN A 1 102 ? -2.789 3.609 -13.601 1.00 92.06 102 GLN A N 1
ATOM 818 C CA . GLN A 1 102 ? -3.910 4.550 -13.714 1.00 92.06 102 GLN A CA 1
ATOM 819 C C . GLN A 1 102 ? -3.505 5.982 -13.346 1.00 92.06 102 GLN A C 1
ATOM 821 O O . GLN A 1 102 ? -4.197 6.923 -13.724 1.00 92.06 102 GLN A O 1
ATOM 826 N N . TYR A 1 103 ? -2.375 6.136 -12.650 1.00 91.62 103 TYR A 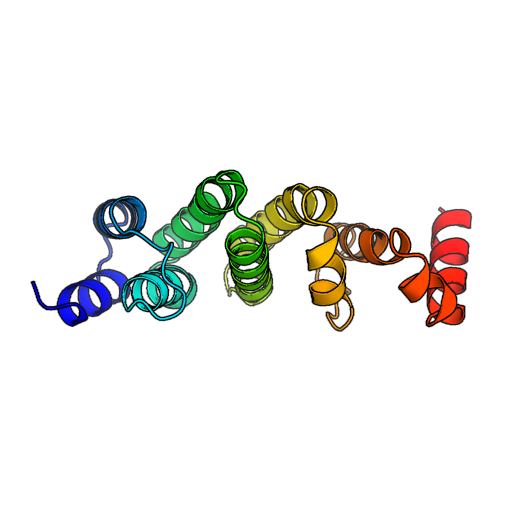N 1
ATOM 827 C CA . TYR A 1 103 ? -1.833 7.408 -12.185 1.00 91.62 103 TYR A CA 1
ATOM 828 C C . TYR A 1 103 ? -0.366 7.534 -12.622 1.00 91.62 103 TYR A C 1
ATOM 830 O O . TYR A 1 103 ? 0.533 7.336 -11.797 1.00 91.62 103 TYR A O 1
ATOM 838 N N . PRO A 1 104 ? -0.075 7.819 -13.909 1.00 89.19 104 PRO A N 1
ATOM 839 C CA . PRO A 1 104 ? 1.297 7.901 -14.424 1.00 89.19 104 PRO A CA 1
ATOM 840 C C . PRO A 1 104 ? 2.173 8.911 -13.674 1.00 89.19 104 PRO A C 1
ATOM 842 O O . PRO A 1 104 ? 3.371 8.701 -13.489 1.00 89.19 104 PRO A O 1
ATOM 845 N N . GLU A 1 105 ? 1.570 9.976 -13.149 1.00 89.56 105 GLU A N 1
ATOM 846 C CA . GLU A 1 105 ? 2.223 10.956 -12.290 1.00 89.56 105 GLU A CA 1
ATOM 847 C C . GLU A 1 105 ? 2.737 10.363 -10.973 1.00 89.56 105 GLU A C 1
ATOM 849 O O . GLU A 1 105 ? 3.486 11.029 -10.279 1.00 89.56 105 GLU A O 1
ATOM 854 N N . SER A 1 106 ? 2.362 9.133 -10.613 1.00 92.12 106 SER A N 1
ATOM 855 C CA . SER A 1 106 ? 2.838 8.419 -9.424 1.00 92.12 106 SER A CA 1
ATOM 856 C C . SER A 1 106 ? 4.071 7.545 -9.677 1.00 92.12 106 SER A C 1
ATOM 858 O O . SER A 1 106 ? 4.695 7.095 -8.717 1.00 92.12 106 SER A O 1
ATOM 860 N N . ILE A 1 107 ? 4.465 7.320 -10.939 1.00 92.75 107 ILE A N 1
ATOM 861 C CA . ILE A 1 107 ? 5.563 6.404 -11.304 1.00 92.75 107 ILE A CA 1
ATOM 862 C C . ILE A 1 107 ? 6.883 6.809 -10.636 1.00 92.75 107 ILE A C 1
ATOM 864 O O . ILE A 1 107 ? 7.652 5.953 -10.202 1.00 92.75 107 ILE A O 1
ATOM 868 N N . TYR A 1 108 ? 7.133 8.110 -10.468 1.00 92.06 108 TYR A N 1
ATOM 869 C CA . TYR A 1 108 ? 8.348 8.586 -9.797 1.00 92.06 108 TYR A CA 1
ATOM 870 C C . TYR A 1 108 ? 8.479 8.075 -8.351 1.00 92.06 108 TYR A C 1
ATOM 872 O O . TYR A 1 108 ? 9.592 7.973 -7.844 1.00 92.06 108 TYR A O 1
ATOM 880 N N . LEU A 1 109 ? 7.369 7.724 -7.688 1.00 94.31 109 LEU A N 1
ATOM 881 C CA . LEU A 1 109 ? 7.369 7.241 -6.305 1.00 94.31 109 LEU A CA 1
ATOM 882 C C . LEU A 1 109 ? 8.036 5.877 -6.142 1.00 94.31 109 LEU A C 1
ATOM 884 O O . LEU A 1 109 ? 8.465 5.548 -5.039 1.00 94.31 109 LEU A O 1
ATOM 888 N N . ILE A 1 110 ? 8.094 5.077 -7.207 1.00 94.31 110 ILE A N 1
ATOM 889 C CA . ILE A 1 110 ? 8.674 3.733 -7.158 1.00 94.31 110 ILE A CA 1
ATOM 890 C C . ILE A 1 110 ? 10.129 3.686 -7.634 1.00 94.31 110 ILE A C 1
ATOM 892 O O . ILE A 1 110 ? 10.744 2.627 -7.552 1.00 94.31 110 ILE A O 1
ATOM 896 N N . LYS A 1 111 ? 10.693 4.817 -8.082 1.00 90.88 111 LYS A N 1
ATOM 897 C CA . LYS A 1 111 ? 12.055 4.906 -8.634 1.00 90.88 111 LYS A CA 1
ATOM 898 C C . LYS A 1 111 ? 13.121 4.411 -7.659 1.00 90.88 111 LYS A C 1
ATOM 900 O O . LYS A 1 111 ? 13.972 3.616 -8.038 1.00 90.88 111 LYS A O 1
ATOM 905 N N . ASP A 1 112 ? 13.045 4.861 -6.411 1.00 88.50 112 ASP A N 1
ATOM 906 C CA . ASP A 1 112 ? 14.090 4.622 -5.409 1.00 88.50 112 ASP A CA 1
ATOM 907 C C . ASP A 1 112 ? 13.770 3.432 -4.487 1.00 88.50 112 ASP A C 1
ATOM 909 O O . ASP A 1 112 ? 14.412 3.235 -3.453 1.00 88.50 112 ASP A O 1
ATOM 913 N N . ILE A 1 113 ? 12.756 2.628 -4.828 1.00 90.62 113 ILE A N 1
ATOM 914 C CA . ILE A 1 113 ? 12.325 1.507 -3.991 1.00 90.62 113 ILE A CA 1
ATOM 915 C C . ILE A 1 113 ? 13.044 0.219 -4.399 1.00 90.62 113 ILE A C 1
ATOM 917 O O . ILE A 1 113 ? 12.974 -0.252 -5.536 1.00 90.62 113 ILE A O 1
ATOM 921 N N . CYS A 1 114 ? 13.688 -0.415 -3.419 1.00 89.19 114 CYS A N 1
ATOM 922 C CA . CYS A 1 114 ? 14.286 -1.734 -3.579 1.00 89.19 114 CYS A CA 1
ATOM 923 C C . CYS A 1 114 ? 13.206 -2.828 -3.510 1.00 89.19 114 CYS A C 1
ATOM 925 O O . CYS A 1 114 ? 12.794 -3.241 -2.426 1.00 89.19 114 CYS A O 1
ATOM 927 N N . PHE A 1 115 ? 12.738 -3.302 -4.671 1.00 90.06 115 PHE A N 1
ATOM 928 C CA . PHE A 1 115 ? 11.716 -4.359 -4.732 1.00 90.06 115 PHE A CA 1
ATOM 929 C C . PHE A 1 115 ? 12.249 -5.801 -4.730 1.00 90.06 115 PHE A C 1
ATOM 931 O O . PHE A 1 115 ? 11.453 -6.735 -4.823 1.00 90.06 115 PHE A O 1
ATOM 938 N N . ASP A 1 116 ? 13.561 -6.010 -4.595 1.00 85.75 116 ASP A N 1
ATOM 939 C CA . ASP A 1 116 ? 14.175 -7.343 -4.737 1.00 85.75 116 ASP A CA 1
ATOM 940 C C . ASP A 1 116 ? 13.673 -8.339 -3.674 1.00 85.75 116 ASP A C 1
ATOM 942 O O . ASP A 1 116 ? 13.582 -9.540 -3.918 1.00 85.75 116 ASP A O 1
ATOM 946 N N . GLY A 1 117 ? 13.245 -7.831 -2.514 1.00 88.38 117 GLY A N 1
ATOM 947 C CA . GLY A 1 117 ? 12.655 -8.629 -1.437 1.00 88.38 117 GLY A CA 1
ATOM 948 C C . GLY A 1 117 ? 11.222 -9.123 -1.685 1.00 88.38 117 GLY A C 1
ATOM 949 O O . GLY A 1 117 ? 10.726 -9.928 -0.897 1.00 88.38 117 GLY A O 1
ATOM 950 N N . PHE A 1 118 ? 10.538 -8.673 -2.745 1.00 93.69 118 PHE A N 1
ATOM 951 C CA . PHE A 1 118 ? 9.138 -9.037 -3.021 1.00 93.69 118 PHE A CA 1
ATOM 952 C C . PHE A 1 118 ? 8.973 -10.108 -4.114 1.00 93.69 118 PHE A C 1
ATOM 954 O O . PHE A 1 118 ? 7.842 -10.407 -4.508 1.00 93.69 118 PHE A O 1
ATOM 961 N N . GLY A 1 119 ? 10.075 -10.696 -4.592 1.00 91.88 119 GLY A N 1
ATOM 962 C CA . GLY A 1 119 ? 10.067 -11.704 -5.656 1.00 91.88 119 GLY A CA 1
ATOM 963 C C . GLY A 1 119 ? 9.474 -11.172 -6.963 1.00 91.88 119 GLY A C 1
ATOM 964 O O . GLY A 1 119 ? 9.545 -9.975 -7.242 1.00 91.88 119 GLY A O 1
ATOM 965 N N . ASP A 1 120 ? 8.837 -12.048 -7.741 1.00 92.75 120 ASP A N 1
ATOM 966 C CA . ASP A 1 120 ? 8.322 -11.713 -9.078 1.00 92.75 120 ASP A CA 1
ATOM 967 C C . ASP A 1 120 ? 7.317 -10.560 -9.075 1.00 92.75 120 ASP A C 1
ATOM 969 O O . ASP A 1 120 ? 7.293 -9.763 -10.007 1.00 92.75 120 ASP A O 1
ATOM 973 N N . ALA A 1 121 ? 6.516 -10.416 -8.015 1.00 94.19 121 ALA A N 1
ATOM 974 C CA . ALA A 1 121 ? 5.607 -9.279 -7.882 1.00 94.19 121 ALA A CA 1
ATOM 975 C C . ALA A 1 121 ? 6.382 -7.952 -7.803 1.00 94.19 121 ALA A C 1
ATOM 977 O O . ALA A 1 121 ? 6.013 -6.976 -8.444 1.00 94.19 121 ALA A O 1
ATOM 978 N N . GLY A 1 122 ? 7.495 -7.923 -7.066 1.00 94.94 122 GLY A N 1
ATOM 979 C CA . GLY A 1 122 ? 8.389 -6.767 -7.028 1.00 94.94 122 GLY A CA 1
ATOM 980 C C . GLY A 1 122 ? 9.046 -6.490 -8.378 1.00 94.94 122 GLY A C 1
ATOM 981 O O . GLY A 1 122 ? 9.030 -5.352 -8.850 1.00 94.94 122 GLY A O 1
ATOM 982 N N . THR A 1 123 ? 9.571 -7.535 -9.022 1.00 92.00 123 THR A N 1
ATOM 983 C CA . THR A 1 123 ? 10.177 -7.453 -10.360 1.00 92.00 123 THR A CA 1
ATOM 984 C C . THR A 1 123 ? 9.191 -6.899 -11.386 1.00 92.00 123 THR A C 1
ATOM 986 O O . THR A 1 123 ? 9.534 -5.994 -12.143 1.00 92.00 123 THR A O 1
ATOM 989 N N . LEU A 1 124 ? 7.947 -7.383 -11.380 1.00 93.62 124 LEU A N 1
ATOM 990 C CA . LEU A 1 124 ? 6.892 -6.889 -12.258 1.00 93.62 124 LEU A CA 1
ATOM 991 C C . LEU A 1 124 ? 6.511 -5.445 -11.925 1.00 93.62 124 LEU A C 1
ATOM 993 O O . LEU A 1 124 ? 6.293 -4.661 -12.841 1.00 93.62 124 LEU A O 1
ATOM 997 N N . LEU A 1 125 ? 6.450 -5.055 -10.648 1.00 95.06 125 LEU A N 1
ATOM 998 C CA . LEU A 1 125 ? 6.094 -3.683 -10.272 1.00 95.06 125 LEU A CA 1
ATOM 999 C C . LEU A 1 125 ? 7.138 -2.673 -10.773 1.00 95.06 125 LEU A C 1
ATOM 1001 O O . LEU A 1 125 ? 6.769 -1.606 -11.262 1.00 95.06 125 LEU A O 1
ATOM 1005 N N . LYS A 1 126 ? 8.430 -3.036 -10.731 1.00 93.06 126 LYS A N 1
ATOM 1006 C CA . LYS A 1 126 ? 9.527 -2.229 -11.295 1.00 93.06 126 LYS A CA 1
ATOM 1007 C C . LYS A 1 126 ? 9.337 -1.943 -12.786 1.00 93.06 126 LYS A C 1
ATOM 1009 O O . LYS A 1 126 ? 9.772 -0.894 -13.248 1.00 93.06 126 LYS A O 1
ATOM 1014 N N . THR A 1 127 ? 8.665 -2.821 -13.538 1.00 93.00 127 THR A N 1
ATOM 1015 C CA . THR A 1 127 ? 8.495 -2.632 -14.990 1.00 93.00 127 THR A CA 1
ATOM 1016 C C . THR A 1 127 ? 7.724 -1.366 -15.353 1.00 93.00 127 THR A C 1
ATOM 1018 O O . THR A 1 127 ? 7.945 -0.809 -16.425 1.00 93.00 127 THR A O 1
ATOM 1021 N N . TYR A 1 128 ? 6.889 -0.850 -14.445 1.00 94.88 128 TYR A N 1
ATOM 1022 C CA . TYR A 1 128 ? 6.181 0.407 -14.671 1.00 94.88 128 TYR A CA 1
ATOM 1023 C C . TYR A 1 128 ? 7.119 1.613 -14.778 1.00 94.88 128 TYR A C 1
ATOM 1025 O O . TYR A 1 128 ? 6.755 2.587 -15.431 1.00 94.88 128 TYR A O 1
ATOM 1033 N N . LEU A 1 129 ? 8.338 1.556 -14.227 1.00 93.94 129 LEU A N 1
ATOM 1034 C CA . LEU A 1 129 ? 9.340 2.608 -14.430 1.00 93.94 129 LEU A CA 1
ATOM 1035 C C . LEU A 1 129 ? 9.698 2.779 -15.912 1.00 93.94 129 LEU A C 1
ATOM 1037 O O . LEU A 1 129 ? 9.859 3.903 -16.377 1.00 93.94 129 LEU A O 1
ATOM 1041 N N . PHE A 1 130 ? 9.725 1.683 -16.675 1.00 92.62 130 PHE A N 1
ATOM 1042 C CA . PHE A 1 130 ? 10.035 1.704 -18.107 1.00 92.62 130 PHE A CA 1
ATOM 1043 C C . PHE A 1 130 ? 8.893 2.243 -18.977 1.00 92.62 130 PHE A C 1
ATOM 1045 O O . PHE A 1 130 ? 9.071 2.396 -20.180 1.00 92.62 130 PHE A O 1
ATOM 1052 N N . SER A 1 131 ? 7.728 2.551 -18.393 1.00 91.88 131 SER A N 1
ATOM 1053 C CA . SER A 1 131 ? 6.673 3.288 -19.102 1.00 91.88 131 SER A CA 1
ATOM 1054 C C . SER A 1 131 ? 6.947 4.797 -19.189 1.00 91.88 131 SER A C 1
ATOM 1056 O O . SER A 1 131 ? 6.265 5.496 -19.932 1.00 91.88 131 SER A O 1
ATOM 1058 N N . SER A 1 132 ? 7.948 5.302 -18.456 1.00 90.81 132 SER A N 1
ATOM 1059 C CA . SER A 1 132 ? 8.401 6.693 -18.516 1.00 90.81 132 SER A CA 1
ATOM 1060 C C . SER A 1 132 ? 9.617 6.824 -19.433 1.00 90.81 132 SER A C 1
ATOM 1062 O O . SER A 1 132 ? 10.687 6.301 -19.118 1.00 90.81 132 SER A O 1
ATOM 1064 N N . GLU A 1 133 ? 9.472 7.564 -20.535 1.00 91.06 133 GLU A N 1
ATOM 1065 C CA . GLU A 1 133 ? 10.566 7.839 -21.483 1.00 91.06 133 GLU A CA 1
ATOM 1066 C C . GLU A 1 133 ? 11.760 8.496 -20.780 1.00 91.06 133 GLU A C 1
ATOM 1068 O O . GLU A 1 133 ? 12.878 7.998 -20.877 1.00 91.06 133 GLU A O 1
ATOM 1073 N N . ASN A 1 134 ? 11.505 9.514 -19.951 1.00 91.44 134 ASN A N 1
ATOM 1074 C CA . ASN A 1 134 ? 12.541 10.188 -19.162 1.00 91.44 134 ASN A CA 1
ATOM 1075 C C . ASN A 1 134 ? 13.315 9.206 -18.269 1.00 91.44 134 ASN A C 1
ATOM 1077 O O . ASN A 1 134 ? 14.533 9.288 -18.149 1.00 91.44 134 ASN A O 1
ATOM 1081 N N . TYR A 1 135 ? 12.619 8.253 -17.634 1.00 91.50 135 TYR A N 1
ATOM 1082 C CA . TYR A 1 135 ? 13.292 7.259 -16.797 1.00 91.50 135 TYR A CA 1
ATOM 1083 C C . TYR A 1 135 ? 14.186 6.341 -17.634 1.00 91.50 135 TYR A C 1
ATOM 1085 O O . TYR A 1 135 ? 15.305 6.046 -17.218 1.00 91.50 135 TYR A O 1
ATOM 1093 N N . VAL A 1 136 ? 13.709 5.901 -18.799 1.00 92.44 136 VAL A N 1
ATOM 1094 C CA . VAL A 1 136 ? 14.472 5.042 -19.714 1.00 92.44 136 VAL A CA 1
ATOM 1095 C C . VAL A 1 136 ? 15.728 5.751 -20.226 1.00 92.44 136 VAL A C 1
ATOM 1097 O O . VAL A 1 136 ? 16.801 5.146 -20.235 1.00 92.44 136 VAL A O 1
ATOM 1100 N N . GLU A 1 137 ? 15.613 7.026 -20.599 1.00 92.38 137 GLU A N 1
ATOM 1101 C CA . GLU A 1 137 ? 16.738 7.852 -21.047 1.00 92.38 137 GLU A CA 1
ATOM 1102 C C . GLU A 1 137 ? 17.778 8.043 -19.935 1.00 92.38 137 GLU A C 1
ATOM 1104 O O . GLU A 1 137 ? 18.965 7.772 -20.137 1.00 92.38 137 GLU A O 1
ATOM 1109 N N . ASP A 1 138 ? 17.328 8.417 -18.735 1.00 93.88 138 ASP A N 1
ATOM 1110 C CA . ASP A 1 138 ? 18.203 8.666 -17.587 1.00 93.88 138 ASP A CA 1
ATOM 1111 C C . ASP A 1 138 ? 18.849 7.380 -17.034 1.00 93.88 138 ASP A C 1
ATOM 1113 O O . ASP A 1 138 ? 19.934 7.422 -16.452 1.00 93.88 138 ASP A O 1
ATOM 1117 N N . ASN A 1 139 ? 18.194 6.224 -17.197 1.00 92.81 139 ASN A N 1
ATOM 1118 C CA . ASN A 1 139 ? 18.585 4.944 -16.591 1.00 92.81 139 ASN A CA 1
ATOM 1119 C C . ASN A 1 139 ? 18.812 3.868 -17.666 1.00 92.81 139 ASN A C 1
ATOM 1121 O O . ASN A 1 139 ? 18.359 2.725 -17.554 1.00 92.81 139 ASN A O 1
ATOM 1125 N N . TYR A 1 140 ? 19.557 4.224 -18.718 1.00 91.75 140 TYR A N 1
ATOM 1126 C CA . TYR A 1 140 ? 19.846 3.339 -19.852 1.00 91.75 140 TYR A CA 1
ATOM 1127 C C . TYR A 1 140 ? 20.431 1.978 -19.437 1.00 91.75 140 TYR A C 1
ATOM 1129 O O . TYR A 1 140 ? 20.031 0.937 -19.958 1.00 91.75 140 TYR A O 1
ATOM 1137 N N . ARG A 1 141 ? 21.363 1.959 -18.471 1.00 92.06 141 ARG A N 1
ATOM 1138 C CA . ARG A 1 141 ? 21.994 0.714 -17.990 1.00 92.06 141 ARG A CA 1
ATOM 1139 C C . ARG A 1 141 ? 20.992 -0.222 -17.320 1.00 92.06 141 ARG A C 1
ATOM 1141 O O . ARG A 1 141 ? 20.997 -1.414 -17.616 1.00 92.06 141 ARG A O 1
ATOM 1148 N N . ASP A 1 142 ? 20.133 0.322 -16.467 1.00 89.25 142 ASP A N 1
ATOM 1149 C CA . ASP A 1 142 ? 19.110 -0.453 -15.762 1.00 89.25 142 ASP A CA 1
ATOM 1150 C C . ASP A 1 142 ? 18.057 -0.971 -16.745 1.00 89.25 142 ASP A C 1
ATOM 1152 O O . ASP A 1 142 ? 17.628 -2.121 -16.656 1.00 89.25 142 ASP A O 1
ATOM 1156 N N . THR A 1 143 ? 17.712 -0.161 -17.749 1.00 91.12 143 THR A N 1
ATOM 1157 C CA . THR A 1 143 ? 16.810 -0.564 -18.834 1.00 91.12 143 THR A CA 1
ATOM 1158 C C . THR A 1 143 ? 17.395 -1.714 -19.654 1.00 91.12 143 THR A C 1
ATOM 1160 O O . THR A 1 143 ? 16.705 -2.702 -19.906 1.00 91.12 143 THR A O 1
ATOM 1163 N N . LEU A 1 144 ? 18.675 -1.640 -20.037 1.00 92.50 144 LEU A N 1
ATOM 1164 C CA . LEU A 1 144 ? 19.351 -2.744 -20.726 1.00 92.50 144 LEU A CA 1
ATOM 1165 C C . LEU A 1 144 ? 19.387 -4.012 -19.872 1.00 92.50 144 LEU A C 1
ATOM 1167 O O . LEU A 1 144 ? 19.086 -5.090 -20.378 1.00 92.50 144 LEU A O 1
ATOM 1171 N N . ALA A 1 145 ? 19.713 -3.889 -18.584 1.00 91.44 145 ALA A N 1
ATOM 1172 C CA . ALA A 1 145 ? 19.735 -5.025 -17.671 1.00 91.44 145 ALA A CA 1
ATOM 1173 C C . ALA A 1 145 ? 18.354 -5.693 -17.564 1.00 91.44 145 ALA A C 1
ATOM 1175 O O . ALA A 1 145 ? 18.259 -6.921 -17.593 1.00 91.44 145 ALA A O 1
ATOM 1176 N N . ALA A 1 146 ? 17.280 -4.899 -17.504 1.00 90.31 146 ALA A N 1
ATOM 1177 C CA . ALA A 1 146 ? 15.915 -5.410 -17.523 1.00 90.31 146 ALA A CA 1
ATOM 1178 C C . ALA A 1 146 ? 15.582 -6.113 -18.850 1.00 90.31 146 ALA A C 1
ATOM 1180 O O . ALA A 1 146 ? 15.050 -7.221 -18.835 1.00 90.31 146 ALA A O 1
ATOM 1181 N N . LEU A 1 147 ? 15.937 -5.526 -19.997 1.00 91.94 147 LEU A N 1
ATOM 1182 C CA . LEU A 1 147 ? 15.741 -6.158 -21.307 1.00 91.94 147 LEU A CA 1
ATOM 1183 C C . LEU A 1 147 ? 16.485 -7.494 -21.419 1.00 91.94 147 LEU A C 1
ATOM 1185 O O . LEU A 1 147 ? 15.922 -8.476 -21.899 1.00 91.94 147 LEU A O 1
ATOM 1189 N N . ASP A 1 148 ? 17.735 -7.550 -20.965 1.00 93.81 148 ASP A N 1
ATOM 1190 C CA . ASP A 1 148 ? 18.545 -8.768 -20.996 1.00 93.81 148 ASP A CA 1
ATOM 1191 C C . ASP A 1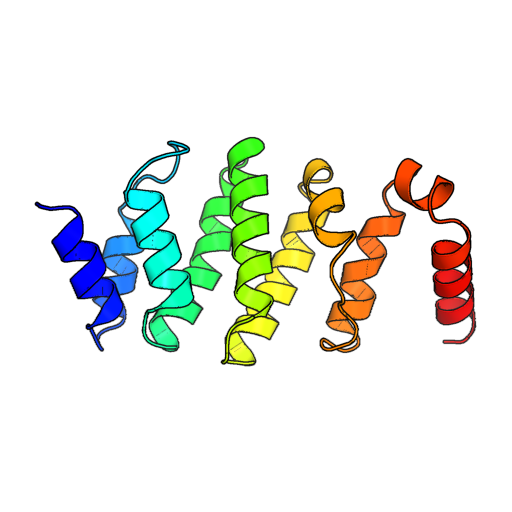 148 ? 18.021 -9.845 -20.047 1.00 93.81 148 ASP A C 1
ATOM 1193 O O . ASP A 1 148 ? 18.131 -11.033 -20.354 1.00 93.81 148 ASP A O 1
ATOM 1197 N N . TYR A 1 149 ? 17.444 -9.448 -18.912 1.00 89.75 149 TYR A N 1
ATOM 1198 C CA . TYR A 1 149 ? 16.743 -10.359 -18.014 1.00 89.75 149 TYR A CA 1
ATOM 1199 C C . TYR A 1 149 ? 15.542 -10.999 -18.721 1.00 89.75 149 TYR A C 1
ATOM 1201 O O . TYR A 1 149 ? 15.466 -12.222 -18.801 1.00 89.75 149 TYR A O 1
ATOM 1209 N N . TRP A 1 150 ? 14.658 -10.191 -19.315 1.00 89.00 150 TRP A N 1
ATOM 1210 C CA . TRP A 1 150 ? 13.430 -10.684 -19.952 1.00 89.00 150 TRP A CA 1
ATOM 1211 C C . TRP A 1 150 ? 13.657 -11.436 -21.269 1.00 89.00 150 TRP A C 1
ATOM 1213 O O . TRP A 1 150 ? 12.831 -12.260 -21.632 1.00 89.00 150 TRP A O 1
ATOM 1223 N N . LYS A 1 151 ? 14.771 -11.208 -21.978 1.00 91.69 151 LYS A N 1
ATOM 1224 C CA . LYS A 1 151 ? 15.139 -11.987 -23.179 1.00 91.69 151 LYS A CA 1
ATOM 1225 C C . LYS A 1 151 ? 15.568 -13.426 -22.882 1.00 91.69 151 LYS A C 1
ATOM 1227 O O . LYS A 1 151 ? 15.591 -14.245 -23.797 1.00 91.69 151 LYS A O 1
ATOM 1232 N N . LYS A 1 152 ? 16.033 -13.699 -21.660 1.00 80.25 152 LYS A N 1
ATOM 1233 C CA . LYS A 1 152 ? 16.578 -15.006 -21.254 1.00 80.25 152 LYS A CA 1
ATOM 1234 C C . LYS A 1 152 ? 15.527 -15.935 -20.644 1.00 80.25 152 LYS A C 1
ATOM 1236 O O . LYS A 1 152 ? 15.830 -17.111 -20.452 1.00 80.25 152 LYS A O 1
ATOM 1241 N N . VAL A 1 153 ? 14.362 -15.390 -20.300 1.00 59.00 153 VAL A N 1
ATOM 1242 C CA . VAL A 1 153 ? 13.184 -16.113 -19.801 1.00 59.00 153 VAL A CA 1
ATOM 1243 C C . VAL A 1 153 ? 12.360 -16.592 -20.988 1.00 59.00 153 VAL A C 1
ATOM 1245 O O . VAL A 1 153 ? 11.901 -17.752 -20.932 1.00 59.00 153 VAL A O 1
#

Organism: Onchocerca ochengi (NCBI:txid42157)

Foldseek 3Di:
DDLVVLLCCQQPDPDLVSLVVLLVPDDPPDPPDSNVVSLLSQCARGDPSSNQVSLVCLLVQLVVPDQVSNLVSLVSLVVQCPDPDPSSNVSSLVSLVVRCVVRVVNLVVCVPDDLVVVPPSSLVSPVSLVVDPVSCVVPVVVVVVNVVVVVVD

Secondary structure (DSSP, 8-state):
--HHHHHHHHHH---HHHHHHHHHHS---STT-HHHHHHHHHHHTS-HHHHHHHHHHHHHHHHT--HHHHHHHHHHHHHGGG-S-HHHHHHHHHHHHHHGGG-GGGGGGGTT---GGGHHHHHHHHGGGGG-HHHHHHTHHHHHHHHHHHH--

Radius of gyration: 17.34 Å; chains: 1; bounding box: 39×34×45 Å

InterPro domains:
  IPR016024 Armadillo-type fold [SSF48371] (18-120)
  IPR028268 Pianissimo family [PTHR13298] (5-150)
  IPR029451 Rapamycin-insensitive companion of mTOR, middle domain [PF14666] (5-60)
  IPR029453 Rapamycin-insensitive companion of mTOR, domain 4 [PF14663] (68-134)

pLDDT: mean 92.27, std 7.61, range [51.97, 98.62]